Protein AF-A0A183FAA5-F1 (afdb_monomer_lite)

Structure (mmCIF, N/CA/C/O backbone):
data_AF-A0A183FAA5-F1
#
_entry.id   AF-A0A183FAA5-F1
#
loop_
_atom_site.group_PDB
_atom_site.id
_atom_site.type_symbol
_atom_site.label_atom_id
_atom_site.label_alt_id
_atom_site.label_comp_id
_atom_site.label_asym_id
_atom_site.label_entity_id
_atom_site.label_seq_id
_atom_site.pdbx_PDB_ins_code
_atom_site.Cartn_x
_atom_site.Cartn_y
_atom_site.Cartn_z
_atom_site.occupancy
_atom_site.B_iso_or_equiv
_atom_site.auth_seq_id
_atom_site.auth_comp_id
_atom_site.auth_asym_id
_atom_site.auth_atom_id
_atom_site.pdbx_PDB_model_num
ATOM 1 N N . MET A 1 1 ? 48.377 -3.073 37.270 1.00 37.06 1 MET A N 1
ATOM 2 C CA . MET A 1 1 ? 48.166 -3.251 35.818 1.00 37.06 1 MET A CA 1
ATOM 3 C C . MET A 1 1 ? 47.035 -4.246 35.649 1.00 37.06 1 MET A C 1
ATOM 5 O O . MET A 1 1 ? 47.238 -5.420 35.909 1.00 37.06 1 MET A O 1
ATOM 9 N N . SER A 1 2 ? 45.835 -3.751 35.351 1.00 30.97 2 SER A N 1
ATOM 10 C CA . SER A 1 2 ? 44.646 -4.563 35.088 1.00 30.97 2 SER A CA 1
ATOM 11 C C . SER A 1 2 ? 44.179 -4.197 33.687 1.00 30.97 2 SER A C 1
ATOM 13 O O . SER A 1 2 ? 43.814 -3.051 33.435 1.00 30.97 2 SER A O 1
ATOM 15 N N . SER A 1 3 ? 44.322 -5.135 32.761 1.00 40.19 3 SER A N 1
ATOM 16 C CA . SER A 1 3 ? 43.838 -5.037 31.390 1.00 40.19 3 SER A CA 1
ATOM 17 C C . SER A 1 3 ? 42.321 -5.222 31.392 1.00 40.19 3 SER A C 1
ATOM 19 O O . SER A 1 3 ? 41.838 -6.339 31.576 1.00 40.19 3 SER A O 1
ATOM 21 N N . GLN A 1 4 ? 41.568 -4.140 31.202 1.00 38.81 4 GLN A N 1
ATOM 22 C CA . GLN A 1 4 ? 40.146 -4.230 30.870 1.00 38.81 4 GLN A CA 1
ATOM 23 C C . GLN A 1 4 ? 40.000 -4.574 29.377 1.00 38.81 4 GLN A C 1
ATOM 25 O O . GLN A 1 4 ? 40.682 -3.956 28.556 1.00 38.81 4 GLN A O 1
ATOM 30 N N . PRO A 1 5 ? 39.139 -5.533 28.996 1.00 36.44 5 PRO A N 1
ATOM 31 C CA . PRO A 1 5 ? 38.818 -5.766 27.599 1.00 36.44 5 PRO A CA 1
ATOM 32 C C . PRO A 1 5 ? 37.857 -4.682 27.094 1.00 36.44 5 PRO A C 1
ATOM 34 O O . PRO A 1 5 ? 36.862 -4.351 27.738 1.00 36.44 5 PRO A O 1
ATOM 37 N N . LEU A 1 6 ? 38.169 -4.140 25.918 1.00 38.19 6 LEU A N 1
ATOM 38 C CA . LEU A 1 6 ? 37.296 -3.281 25.125 1.00 38.19 6 LEU A CA 1
ATOM 39 C C . LEU A 1 6 ? 36.131 -4.120 24.580 1.00 38.19 6 LEU A C 1
ATOM 41 O O . LEU A 1 6 ? 36.219 -4.674 23.486 1.00 38.19 6 LEU A O 1
ATOM 45 N N . THR A 1 7 ? 35.033 -4.226 25.322 1.00 36.41 7 THR A N 1
ATOM 46 C CA . THR A 1 7 ? 33.751 -4.642 24.738 1.00 36.41 7 THR A CA 1
ATOM 47 C C . THR A 1 7 ? 33.083 -3.433 24.106 1.00 36.41 7 THR A C 1
ATOM 49 O O . THR A 1 7 ? 32.419 -2.640 24.770 1.00 36.41 7 THR A O 1
ATOM 52 N N . ALA A 1 8 ? 33.294 -3.310 22.799 1.00 36.97 8 ALA A N 1
ATOM 53 C CA . ALA A 1 8 ? 32.407 -2.603 21.898 1.00 36.97 8 ALA A CA 1
ATOM 54 C C . ALA A 1 8 ? 30.999 -3.202 22.006 1.00 36.97 8 ALA A C 1
ATOM 56 O O . ALA A 1 8 ? 30.847 -4.402 21.807 1.00 36.97 8 ALA A O 1
ATOM 57 N N . TYR A 1 9 ? 29.983 -2.381 22.266 1.00 33.88 9 TYR A N 1
ATOM 58 C CA . TYR A 1 9 ? 28.631 -2.669 21.801 1.00 33.88 9 TYR A CA 1
ATOM 59 C C . TYR A 1 9 ? 28.034 -1.405 21.200 1.00 33.88 9 TYR A C 1
ATOM 61 O O . TYR A 1 9 ? 28.091 -0.315 21.764 1.00 33.88 9 TYR A O 1
ATOM 69 N N . MET A 1 10 ? 27.595 -1.607 19.966 1.00 33.53 10 MET A N 1
ATOM 70 C CA . MET A 1 10 ? 27.225 -0.641 18.953 1.00 33.53 10 MET A CA 1
ATOM 71 C C . MET A 1 10 ? 26.109 0.297 19.406 1.00 33.53 10 MET A C 1
ATOM 73 O O . MET A 1 10 ? 25.164 -0.113 20.076 1.00 33.53 10 MET A O 1
ATOM 77 N N . ASN A 1 11 ? 26.205 1.546 18.950 1.00 34.62 11 ASN A N 1
ATOM 78 C CA . ASN A 1 11 ? 25.095 2.485 18.932 1.00 34.62 11 ASN A CA 1
ATOM 79 C C . ASN A 1 11 ? 23.890 1.829 18.250 1.00 34.62 11 ASN A C 1
ATOM 81 O O . ASN A 1 11 ? 23.910 1.575 17.047 1.00 34.62 11 ASN A O 1
ATOM 85 N N . SER A 1 12 ? 22.860 1.570 19.049 1.00 37.84 12 SER A N 1
ATOM 86 C CA . SER A 1 12 ? 21.508 1.259 18.612 1.00 37.84 12 SER A CA 1
ATOM 87 C C . SER A 1 12 ? 21.035 2.359 17.662 1.00 37.84 12 SER A C 1
ATOM 89 O O . SER A 1 12 ? 20.670 3.451 18.101 1.00 37.84 12 SER A O 1
ATOM 91 N N . LEU A 1 13 ? 21.063 2.076 16.361 1.00 38.53 13 LEU A N 1
ATOM 92 C CA . LEU A 1 13 ? 20.269 2.786 15.368 1.00 38.53 13 LEU A CA 1
ATOM 93 C C . LEU A 1 13 ? 18.805 2.560 15.757 1.00 38.53 13 LEU A C 1
ATOM 95 O O . LEU A 1 13 ? 18.253 1.485 15.545 1.00 38.53 13 LEU A O 1
ATOM 99 N N . TYR A 1 14 ? 18.219 3.541 16.440 1.00 42.81 14 TYR A N 1
ATOM 100 C CA . TYR A 1 14 ? 16.792 3.583 16.730 1.00 42.81 14 TYR A CA 1
ATOM 101 C C . TYR A 1 14 ? 16.045 3.616 15.394 1.00 42.81 14 TYR A C 1
ATOM 103 O O . TYR A 1 14 ? 15.939 4.667 14.764 1.00 42.81 14 TYR A O 1
ATOM 111 N N . LEU A 1 15 ? 15.529 2.466 14.966 1.00 48.06 15 LEU A N 1
ATOM 112 C CA . LEU A 1 15 ? 14.388 2.445 14.062 1.00 48.06 15 LEU A CA 1
ATOM 113 C C . LEU A 1 15 ? 13.250 3.179 14.778 1.00 48.06 15 LEU A C 1
ATOM 115 O O . LEU A 1 15 ? 13.000 2.872 15.951 1.00 48.06 15 LEU A O 1
ATOM 119 N N . PRO A 1 16 ? 12.575 4.160 14.150 1.00 52.84 16 PRO A N 1
ATOM 120 C CA . PRO A 1 16 ? 11.327 4.642 14.717 1.00 52.84 16 PRO A CA 1
ATOM 121 C C . PRO A 1 16 ? 10.424 3.416 14.915 1.00 52.84 16 PRO A C 1
ATOM 123 O O . PRO A 1 16 ? 10.372 2.569 14.018 1.00 52.84 16 PRO A O 1
ATOM 126 N N . PRO A 1 17 ? 9.776 3.261 16.083 1.00 54.97 17 PRO A N 1
ATOM 127 C CA . PRO A 1 17 ? 8.908 2.117 16.300 1.00 54.97 17 PRO A CA 1
ATOM 128 C C . PRO A 1 17 ? 7.878 2.087 15.174 1.00 54.97 17 PRO A C 1
ATOM 130 O O . PRO A 1 17 ? 7.320 3.133 14.818 1.00 54.97 17 PRO A O 1
ATOM 133 N N . LEU A 1 18 ? 7.667 0.898 14.601 1.00 60.69 18 LEU A N 1
ATOM 134 C CA . LEU A 1 18 ? 6.540 0.655 13.709 1.00 60.69 18 LEU A CA 1
ATOM 135 C C . LEU A 1 18 ? 5.307 1.283 14.355 1.00 60.69 18 LEU A C 1
ATOM 137 O O . LEU A 1 18 ? 5.086 1.125 15.558 1.00 60.69 18 LEU A O 1
ATOM 141 N N . ARG A 1 19 ? 4.569 2.083 13.581 1.00 69.56 19 ARG A N 1
ATOM 142 C CA . ARG A 1 19 ? 3.403 2.791 14.106 1.00 69.56 19 ARG A CA 1
ATOM 143 C C . ARG A 1 19 ? 2.478 1.787 14.793 1.00 69.56 19 ARG A C 1
ATOM 145 O O . ARG A 1 19 ? 2.157 0.754 14.215 1.00 69.56 19 ARG A O 1
ATOM 152 N N . GLU A 1 20 ? 2.055 2.114 16.011 1.00 84.88 20 GLU A N 1
ATOM 153 C CA . GLU A 1 20 ? 1.097 1.314 16.777 1.00 84.88 20 GLU A CA 1
ATOM 154 C C . GLU A 1 20 ? -0.152 1.029 15.932 1.00 84.88 20 GLU A C 1
ATOM 156 O O . GLU A 1 20 ? -0.653 1.930 15.249 1.00 84.88 20 GLU A O 1
ATOM 161 N N . ALA A 1 21 ? -0.690 -0.191 16.013 1.00 88.31 21 ALA A N 1
ATOM 162 C CA . ALA A 1 21 ? -1.862 -0.615 15.237 1.00 88.31 21 ALA A CA 1
ATOM 163 C C . ALA A 1 21 ? -3.053 0.352 15.404 1.00 88.31 21 ALA A C 1
ATOM 165 O O . ALA A 1 21 ? -3.706 0.744 14.440 1.00 88.31 21 ALA A O 1
ATOM 166 N N . SER A 1 22 ? -3.241 0.865 16.623 1.00 90.25 22 SER A N 1
ATOM 167 C CA . SER A 1 22 ? -4.279 1.848 16.966 1.00 90.25 22 SER A CA 1
ATOM 168 C C . SER A 1 22 ? -4.180 3.202 16.243 1.00 90.25 22 SER A C 1
ATOM 170 O O . SER A 1 22 ? -5.123 3.990 16.305 1.00 90.25 22 SER A O 1
ATOM 172 N N . SER A 1 23 ? -3.065 3.498 15.570 1.00 90.69 23 SER A N 1
ATOM 173 C CA . SER A 1 23 ? -2.861 4.760 14.846 1.00 90.69 23 SER A CA 1
ATOM 174 C C . SER A 1 23 ? -3.416 4.764 13.417 1.00 90.69 23 SER A C 1
ATOM 176 O O . SER A 1 23 ? -3.395 5.809 12.762 1.00 90.69 23 SER A O 1
ATOM 178 N N . PHE A 1 24 ? -3.908 3.623 12.931 1.00 91.25 24 PHE A N 1
ATOM 179 C CA . PHE A 1 24 ? -4.423 3.469 11.576 1.00 91.25 24 PHE A CA 1
ATOM 180 C C . PHE A 1 24 ? -5.957 3.454 11.541 1.00 91.25 24 PHE A C 1
ATOM 182 O O . PHE A 1 24 ? -6.615 2.788 12.338 1.00 91.25 24 PHE A O 1
ATOM 189 N N . GLU A 1 25 ? -6.521 4.156 10.557 1.00 90.31 25 GLU A N 1
ATOM 190 C CA . GLU A 1 25 ? -7.904 3.992 10.101 1.00 90.31 25 GLU A CA 1
ATOM 191 C C . GLU A 1 25 ? -7.844 3.556 8.629 1.00 90.31 25 GLU A C 1
ATOM 193 O O . GLU A 1 25 ? -7.379 4.325 7.781 1.00 90.31 25 GLU A O 1
ATOM 198 N N . VAL A 1 26 ? -8.275 2.330 8.316 1.00 94.44 26 VAL A N 1
ATOM 199 C CA . VAL A 1 26 ? -8.211 1.775 6.953 1.00 94.44 26 VAL A CA 1
ATOM 200 C C . VAL A 1 26 ? -9.578 1.870 6.283 1.00 94.44 26 VAL A C 1
ATOM 202 O O . VAL A 1 26 ? -10.606 1.558 6.876 1.00 94.44 26 VAL A O 1
ATOM 205 N N . TYR A 1 27 ? -9.591 2.306 5.026 1.00 94.06 27 TYR A N 1
ATOM 206 C CA . TYR A 1 27 ? -10.802 2.535 4.245 1.00 94.06 27 TYR A CA 1
ATOM 207 C C . TYR A 1 27 ? -10.674 1.799 2.904 1.00 94.06 27 TYR A C 1
ATOM 209 O O . TYR A 1 27 ? -9.784 2.115 2.118 1.00 94.06 27 TYR A O 1
ATOM 217 N N . LEU A 1 28 ? -11.569 0.849 2.624 1.00 93.81 28 LEU A N 1
ATOM 218 C CA . LEU A 1 28 ? -11.527 -0.014 1.434 1.00 93.81 28 LEU A CA 1
ATOM 219 C C . LEU A 1 28 ? -12.731 0.239 0.519 1.00 93.81 28 LEU A C 1
ATOM 221 O O . LEU A 1 28 ? -13.791 0.586 1.011 1.00 93.81 28 LEU A O 1
ATOM 225 N N . GLY A 1 29 ? -12.575 0.131 -0.802 1.00 89.12 29 GLY A N 1
ATOM 226 C CA . GLY A 1 29 ? -13.713 0.221 -1.733 1.00 89.12 29 GLY A CA 1
ATOM 227 C C . GLY A 1 29 ? -14.323 1.616 -1.979 1.00 89.12 29 GLY A C 1
ATOM 228 O O . GLY A 1 29 ? -15.353 1.702 -2.644 1.00 89.12 29 GLY A O 1
ATOM 229 N N . ASN A 1 30 ? -13.713 2.723 -1.519 1.00 85.06 30 ASN A N 1
ATOM 230 C CA . ASN A 1 30 ? -14.238 4.073 -1.801 1.00 85.06 30 ASN A CA 1
ATOM 231 C C . ASN A 1 30 ? -13.690 4.691 -3.092 1.00 85.06 30 ASN A C 1
ATOM 233 O O . ASN A 1 30 ? -12.542 4.491 -3.477 1.00 85.06 30 ASN A O 1
ATOM 237 N N . SER A 1 31 ? -14.500 5.575 -3.677 1.00 82.75 31 SER A N 1
ATOM 238 C CA . SER A 1 31 ? -14.109 6.521 -4.730 1.0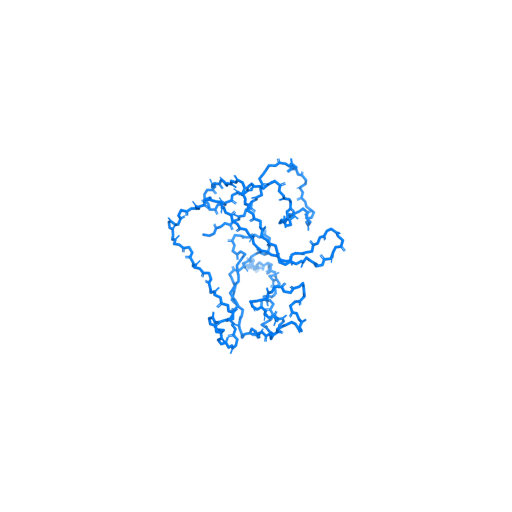0 82.75 31 SER A CA 1
ATOM 239 C C . SER A 1 31 ? -14.188 7.986 -4.269 1.00 82.75 31 SER A C 1
ATOM 241 O O . SER A 1 31 ? -14.234 8.906 -5.089 1.00 82.75 31 SER A O 1
ATOM 243 N N . CYS A 1 32 ? -14.291 8.213 -2.959 1.00 86.62 32 CYS A N 1
ATOM 244 C CA . CYS A 1 32 ? -14.465 9.535 -2.370 1.00 86.62 32 CYS A CA 1
ATOM 245 C C . CYS A 1 32 ? -13.135 10.302 -2.323 1.00 86.62 32 CYS A C 1
ATOM 247 O O . CYS A 1 32 ? -12.085 9.715 -2.090 1.00 86.62 32 CYS A O 1
ATOM 249 N N . LYS A 1 33 ? -13.182 11.635 -2.484 1.00 87.31 33 LYS A N 1
ATOM 250 C CA . LYS A 1 33 ? -12.009 12.521 -2.301 1.00 87.31 33 LYS A CA 1
ATOM 251 C C . LYS A 1 33 ? -11.422 12.389 -0.888 1.00 87.31 33 LYS A C 1
ATOM 253 O O . LYS A 1 33 ? -10.216 12.423 -0.696 1.00 87.31 33 LYS A O 1
ATOM 258 N N . ILE A 1 34 ? -12.303 12.246 0.102 1.00 87.94 34 ILE A N 1
ATOM 259 C CA . ILE A 1 34 ? -11.968 12.014 1.506 1.00 87.94 34 ILE A CA 1
ATOM 260 C C . ILE A 1 34 ? -12.766 10.790 1.951 1.00 87.94 34 ILE A C 1
ATOM 262 O O . ILE A 1 34 ? -13.996 10.816 1.936 1.00 87.94 34 ILE A O 1
ATOM 266 N N . ALA A 1 35 ? -12.078 9.712 2.328 1.00 89.38 35 ALA A N 1
ATOM 267 C CA . ALA A 1 35 ? -12.732 8.458 2.703 1.00 89.38 35 ALA A CA 1
ATOM 268 C C . ALA A 1 35 ? -13.499 8.557 4.035 1.00 89.38 35 ALA A C 1
ATOM 270 O O . ALA A 1 35 ? -14.552 7.937 4.211 1.00 89.38 35 ALA A O 1
ATOM 271 N N . LYS A 1 36 ? -13.001 9.381 4.966 1.00 89.19 36 LYS A N 1
ATOM 272 C CA . LYS A 1 36 ? -13.617 9.592 6.278 1.00 89.19 36 LYS A CA 1
ATOM 273 C C . LYS A 1 36 ? -15.028 10.164 6.133 1.00 89.19 36 LYS A C 1
ATOM 275 O O . LYS A 1 36 ? -15.219 11.223 5.544 1.00 89.19 36 LYS A O 1
ATOM 280 N N . GLY A 1 37 ? -16.013 9.457 6.688 1.00 87.00 37 GLY A N 1
ATOM 281 C CA . GLY A 1 37 ? -17.432 9.823 6.611 1.00 87.00 37 GLY A CA 1
ATOM 282 C C . GLY A 1 37 ? -18.135 9.411 5.312 1.00 87.00 37 GLY A C 1
ATOM 283 O O . GLY A 1 37 ? -19.359 9.471 5.259 1.00 87.00 37 GLY A O 1
ATOM 284 N N . CYS A 1 38 ? -17.396 8.956 4.296 1.00 89.19 38 CYS A N 1
ATOM 285 C CA . CYS A 1 38 ? -17.964 8.349 3.089 1.00 89.19 38 CYS A CA 1
ATOM 286 C C . CYS A 1 38 ? -18.270 6.859 3.304 1.00 89.19 38 CYS A C 1
ATOM 288 O O . CYS A 1 38 ? -19.264 6.349 2.795 1.00 89.19 38 CYS A O 1
ATOM 290 N N . GLN A 1 39 ? -17.449 6.179 4.106 1.00 88.25 39 GLN A N 1
ATOM 291 C CA . GLN A 1 39 ? -17.624 4.768 4.432 1.00 88.25 39 GLN A CA 1
ATOM 292 C C . GLN A 1 39 ? -17.088 4.427 5.825 1.00 88.25 39 GLN A C 1
ATOM 294 O O . GLN A 1 39 ? -16.465 5.259 6.493 1.00 88.25 39 GLN A O 1
ATOM 299 N N . LYS A 1 40 ? -17.347 3.190 6.257 1.00 92.75 40 LYS A N 1
ATOM 300 C CA . LYS A 1 40 ? -16.838 2.638 7.514 1.00 92.75 40 LYS A CA 1
ATOM 301 C C . LYS A 1 40 ? -15.302 2.580 7.494 1.00 92.75 40 LYS A C 1
ATOM 3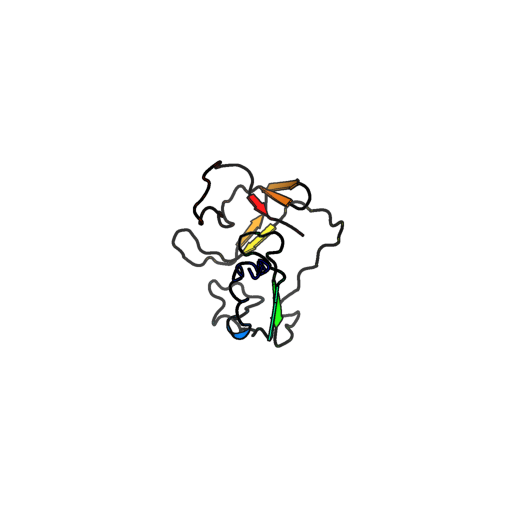03 O O . LYS A 1 40 ? -14.695 2.338 6.455 1.00 92.75 40 LYS A O 1
ATOM 308 N N . ALA A 1 41 ? -14.698 2.806 8.659 1.00 94.31 41 ALA A N 1
ATOM 309 C CA . ALA A 1 41 ? -13.279 2.571 8.893 1.00 94.31 41 ALA A CA 1
ATOM 310 C C . ALA A 1 41 ? -13.069 1.179 9.504 1.00 94.31 41 ALA A C 1
ATOM 312 O O . ALA A 1 41 ? -13.795 0.804 10.429 1.00 94.31 41 ALA A O 1
ATOM 313 N N . TYR A 1 42 ? -12.054 0.469 9.024 1.00 95.56 42 TYR A N 1
ATOM 314 C CA . TYR A 1 42 ? -11.530 -0.761 9.610 1.00 95.56 42 TYR A CA 1
ATOM 315 C C . TYR A 1 42 ? -10.393 -0.422 10.560 1.00 95.56 42 TYR A C 1
ATOM 317 O O . TYR A 1 42 ? -9.569 0.457 10.265 1.00 95.56 42 TYR A O 1
ATOM 325 N N . ARG A 1 43 ? -10.351 -1.104 11.705 1.00 96.38 43 ARG A N 1
ATOM 326 C CA . ARG A 1 43 ? -9.231 -0.977 12.634 1.00 96.38 43 ARG A CA 1
ATOM 327 C C . ARG A 1 43 ? -8.169 -2.001 12.276 1.00 96.38 43 ARG A C 1
ATOM 329 O O . ARG A 1 43 ? -8.434 -3.016 11.639 1.00 96.38 43 ARG A O 1
ATOM 336 N N . VAL A 1 44 ? -6.952 -1.693 12.692 1.00 95.88 44 VAL A N 1
ATOM 337 C CA . VAL A 1 44 ? -5.815 -2.591 12.551 1.00 95.88 44 VAL A CA 1
ATOM 338 C C . VAL A 1 44 ? -5.617 -3.298 13.886 1.00 95.88 44 VAL A C 1
ATOM 340 O O . VAL A 1 44 ? -5.508 -2.643 14.925 1.00 95.88 44 VAL A O 1
ATOM 343 N N . GLU A 1 45 ? -5.604 -4.626 13.854 1.00 95.69 45 GLU A N 1
ATOM 344 C CA . GLU A 1 45 ? -5.294 -5.485 14.996 1.00 95.69 45 GLU A CA 1
ATOM 345 C C . GLU A 1 45 ? -3.781 -5.558 15.212 1.00 95.69 45 GLU A C 1
ATOM 347 O O . GLU A 1 45 ? -3.302 -5.381 16.334 1.00 95.69 45 GLU A O 1
ATOM 352 N N . SER A 1 46 ? -3.017 -5.753 14.133 1.00 93.50 46 SER A N 1
ATOM 353 C CA . SER A 1 46 ? -1.565 -5.897 14.195 1.00 93.50 46 SER A CA 1
ATOM 354 C C . SER A 1 46 ? -0.854 -5.292 12.977 1.00 93.50 46 SER A C 1
ATOM 356 O O . SER A 1 46 ? -1.421 -5.155 11.890 1.00 93.50 46 SER A O 1
ATOM 358 N N . VAL A 1 47 ? 0.405 -4.888 13.177 1.00 90.88 47 VAL A N 1
ATOM 359 C CA . VAL A 1 47 ? 1.289 -4.339 12.138 1.00 90.88 47 VAL A CA 1
ATOM 360 C C . VAL A 1 47 ? 2.539 -5.206 12.077 1.00 90.88 47 VAL A C 1
ATOM 362 O O . VAL A 1 47 ? 3.266 -5.317 13.064 1.00 90.88 47 VAL A O 1
ATOM 365 N N . MET A 1 48 ? 2.804 -5.797 10.917 1.00 88.69 48 MET A N 1
ATOM 366 C CA . MET A 1 48 ? 4.009 -6.580 10.641 1.00 88.69 48 MET A CA 1
ATOM 367 C C . MET A 1 48 ? 4.859 -5.840 9.611 1.00 88.69 48 MET A C 1
ATOM 369 O O . MET A 1 48 ? 4.340 -5.399 8.589 1.00 88.69 48 MET A O 1
ATOM 373 N N . SER A 1 49 ? 6.158 -5.693 9.851 1.00 85.06 49 SER A N 1
ATOM 374 C CA . SER A 1 49 ? 7.086 -5.106 8.881 1.00 85.06 49 SER A CA 1
ATOM 375 C C . SER A 1 49 ? 8.493 -5.634 9.112 1.00 85.06 49 SER A C 1
ATOM 377 O O . SER A 1 49 ? 8.912 -5.810 10.257 1.00 85.06 49 SER A O 1
ATOM 379 N N . ASP A 1 50 ? 9.211 -5.835 8.011 1.00 80.56 50 ASP A N 1
ATOM 380 C CA . ASP A 1 50 ? 10.612 -6.248 8.000 1.00 80.56 50 ASP A CA 1
ATOM 381 C C . ASP A 1 50 ? 11.570 -5.067 7.769 1.00 80.56 50 ASP A C 1
ATOM 383 O O . ASP A 1 50 ? 12.764 -5.278 7.549 1.00 80.56 50 ASP A O 1
ATOM 387 N N . LEU A 1 51 ? 11.083 -3.821 7.849 1.00 77.38 51 LEU A N 1
ATOM 388 C CA . LEU A 1 51 ? 11.899 -2.626 7.645 1.00 77.38 51 LEU A CA 1
ATOM 389 C C . LEU A 1 51 ? 12.972 -2.503 8.743 1.00 77.38 51 LEU A C 1
ATOM 391 O O . LEU A 1 51 ? 12.698 -2.113 9.879 1.00 77.38 51 LEU A O 1
ATOM 395 N N . LYS A 1 52 ? 14.220 -2.828 8.388 1.00 72.56 52 LYS A N 1
ATOM 396 C CA . LYS A 1 52 ? 15.384 -2.810 9.299 1.00 72.56 52 LYS A CA 1
ATOM 397 C C . LYS A 1 52 ? 16.125 -1.479 9.342 1.00 72.56 52 LYS A C 1
ATOM 399 O O . LYS A 1 52 ? 16.861 -1.227 10.292 1.00 72.56 52 LYS A O 1
ATOM 404 N N . ASP A 1 53 ? 16.008 -0.668 8.300 1.00 72.94 53 ASP A N 1
ATOM 405 C CA . ASP A 1 53 ? 16.673 0.628 8.188 1.00 72.94 53 ASP A CA 1
ATOM 406 C C . ASP A 1 53 ? 15.787 1.554 7.356 1.00 72.94 53 ASP A C 1
ATOM 408 O O . ASP A 1 53 ? 15.575 1.312 6.175 1.00 72.94 53 ASP A O 1
ATOM 412 N N . ILE A 1 54 ? 15.287 2.635 7.957 1.00 72.31 54 ILE A N 1
ATOM 413 C CA . ILE A 1 54 ? 14.456 3.623 7.252 1.00 72.31 54 ILE A CA 1
ATOM 414 C C . ILE A 1 54 ? 15.196 4.292 6.083 1.00 72.31 54 ILE A C 1
ATOM 416 O O . ILE A 1 54 ? 14.576 4.860 5.190 1.00 72.31 54 ILE A O 1
ATOM 420 N N . CYS A 1 55 ? 16.528 4.244 6.086 1.00 75.88 55 CYS A N 1
ATOM 421 C CA . CYS A 1 55 ? 17.352 4.803 5.023 1.00 75.88 55 CYS A CA 1
ATOM 422 C C . CYS A 1 55 ? 17.586 3.813 3.876 1.00 75.88 55 CYS A C 1
ATOM 424 O O . CYS A 1 55 ? 18.187 4.199 2.872 1.00 75.88 55 CYS A O 1
ATOM 426 N N . ARG A 1 56 ? 17.163 2.550 4.022 1.00 73.12 56 ARG A N 1
ATOM 427 C CA . ARG A 1 56 ? 17.366 1.499 3.028 1.00 73.12 56 ARG A CA 1
ATOM 428 C C . ARG A 1 56 ? 16.025 0.858 2.647 1.00 73.12 56 ARG A C 1
ATOM 430 O O . ARG A 1 56 ? 15.477 0.070 3.416 1.00 73.12 56 ARG A O 1
ATOM 437 N N . PRO A 1 57 ? 15.461 1.219 1.484 1.00 71.12 57 PRO A N 1
ATOM 438 C CA . PRO A 1 57 ? 14.085 0.877 1.141 1.00 71.12 57 PRO A CA 1
ATOM 439 C C . PRO A 1 57 ? 13.924 -0.550 0.595 1.00 71.12 57 PRO A C 1
ATOM 441 O O . PRO A 1 57 ? 12.877 -0.857 0.034 1.00 71.12 57 PRO A O 1
ATOM 444 N N . GLU A 1 58 ? 14.932 -1.429 0.687 1.00 73.69 58 GLU A N 1
ATOM 445 C CA . GLU A 1 58 ? 14.841 -2.762 0.066 1.00 73.69 58 GLU A CA 1
ATOM 446 C C . GLU A 1 58 ? 13.777 -3.649 0.728 1.00 73.69 58 GLU A C 1
ATOM 448 O O . GLU A 1 58 ? 13.206 -4.503 0.057 1.00 73.69 58 GLU A O 1
ATOM 453 N N . ASP A 1 59 ? 13.487 -3.399 2.010 1.00 75.88 59 ASP A N 1
ATOM 454 C CA . ASP A 1 59 ? 12.461 -4.085 2.803 1.00 75.88 59 ASP A CA 1
ATOM 455 C C . ASP A 1 59 ? 11.306 -3.118 3.184 1.00 75.88 59 ASP A C 1
ATOM 457 O O . ASP A 1 59 ? 10.671 -3.297 4.226 1.00 75.88 59 ASP A O 1
ATOM 461 N N . ASP A 1 60 ? 11.039 -2.062 2.394 1.00 81.94 60 ASP A N 1
ATOM 462 C CA . ASP A 1 60 ? 9.964 -1.080 2.665 1.00 81.94 60 ASP A CA 1
ATOM 463 C C . ASP A 1 60 ? 8.572 -1.649 2.344 1.00 81.94 60 ASP A C 1
ATOM 465 O O . ASP A 1 60 ? 7.884 -1.266 1.396 1.00 81.94 60 ASP A O 1
ATOM 469 N N . VAL A 1 61 ? 8.179 -2.640 3.140 1.00 85.69 61 VAL A N 1
ATOM 470 C CA . VAL A 1 61 ? 6.889 -3.314 3.084 1.00 85.69 61 VAL A CA 1
ATOM 471 C C . VAL A 1 61 ? 6.352 -3.527 4.498 1.00 85.69 61 VAL A C 1
ATOM 473 O O . VAL A 1 61 ? 7.083 -3.804 5.457 1.00 85.69 61 VAL A O 1
ATOM 476 N N . ALA A 1 62 ? 5.036 -3.392 4.630 1.00 89.19 62 ALA A N 1
ATOM 477 C CA . ALA A 1 62 ? 4.313 -3.696 5.851 1.00 89.19 62 ALA A CA 1
ATOM 478 C C . ALA A 1 62 ? 2.994 -4.403 5.528 1.00 89.19 62 ALA A C 1
ATOM 480 O O . ALA A 1 62 ? 2.354 -4.129 4.511 1.00 89.19 62 ALA A O 1
ATOM 481 N N . ILE A 1 63 ? 2.583 -5.297 6.421 1.00 91.88 63 ILE A N 1
ATOM 482 C CA . ILE A 1 63 ? 1.303 -5.996 6.388 1.00 91.88 63 ILE A CA 1
ATOM 483 C C . ILE A 1 63 ? 0.480 -5.493 7.572 1.00 91.88 63 ILE A C 1
ATOM 485 O O . ILE A 1 63 ? 0.937 -5.519 8.716 1.00 91.88 63 ILE A O 1
ATOM 489 N N . LEU A 1 64 ? -0.734 -5.027 7.281 1.00 94.69 64 LEU A N 1
ATOM 490 C CA . LEU A 1 64 ? -1.718 -4.632 8.282 1.00 94.69 64 LEU A CA 1
ATOM 491 C C . LEU A 1 64 ? -2.763 -5.738 8.392 1.00 94.69 64 LEU A C 1
ATOM 493 O O . LEU A 1 64 ? -3.430 -6.060 7.407 1.00 94.69 64 LEU A O 1
ATOM 497 N N . GLU A 1 65 ? -2.910 -6.304 9.581 1.00 95.50 65 GLU A N 1
ATOM 498 C CA . GLU A 1 65 ? -3.997 -7.227 9.889 1.00 95.50 65 GLU A CA 1
ATOM 499 C C . GLU A 1 65 ?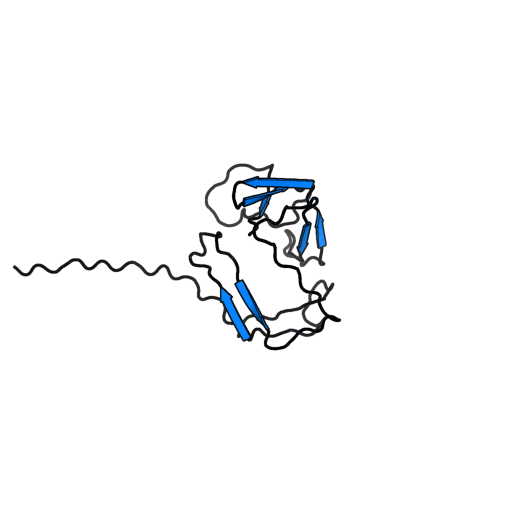 -5.204 -6.423 10.370 1.00 95.50 65 GLU A C 1
ATOM 501 O O . GLU A 1 65 ? -5.091 -5.621 11.299 1.00 95.50 65 GLU A O 1
ATOM 506 N N . LEU A 1 66 ? -6.349 -6.598 9.714 1.00 96.81 66 LEU A N 1
ATOM 507 C CA . LEU A 1 66 ? -7.596 -5.952 10.119 1.00 96.81 66 LEU A CA 1
ATOM 508 C C . LEU A 1 66 ? -8.262 -6.762 11.231 1.00 96.81 66 LEU A C 1
ATOM 510 O O . LEU A 1 66 ? -8.223 -7.988 11.199 1.00 96.81 66 LEU A O 1
ATOM 514 N N . ASP A 1 67 ? -8.927 -6.080 12.163 1.00 96.50 67 ASP A N 1
ATOM 515 C CA . ASP A 1 67 ? -9.630 -6.720 13.288 1.00 96.50 67 ASP A CA 1
ATOM 516 C C . ASP A 1 67 ? -10.921 -7.454 12.881 1.00 96.50 67 ASP A C 1
ATOM 518 O O . ASP A 1 67 ? -11.552 -8.144 13.686 1.00 96.50 67 ASP A O 1
ATOM 522 N N . GLU A 1 68 ? -11.335 -7.310 11.623 1.00 96.38 68 GLU A N 1
ATOM 523 C CA . GLU A 1 68 ? -12.502 -7.971 11.062 1.00 96.38 68 GLU A CA 1
ATOM 524 C C . GLU A 1 68 ? -12.344 -8.252 9.559 1.00 96.38 68 GLU A C 1
ATOM 526 O O . GLU A 1 68 ? -11.577 -7.610 8.838 1.00 96.38 68 GLU A O 1
ATOM 531 N N . TYR A 1 69 ? -13.115 -9.226 9.073 1.00 95.62 69 TYR A N 1
ATOM 532 C CA . TYR A 1 69 ? -13.125 -9.620 7.667 1.00 95.62 69 TYR A CA 1
ATOM 533 C C . TYR A 1 69 ? -13.847 -8.593 6.779 1.00 95.62 69 TYR A C 1
ATOM 535 O O . TYR A 1 69 ? -14.873 -8.027 7.161 1.00 95.62 69 TYR A O 1
ATOM 543 N N . VAL A 1 70 ? -13.352 -8.418 5.552 1.00 95.69 70 VAL A N 1
ATOM 544 C CA . VAL A 1 70 ? -13.930 -7.524 4.537 1.00 95.69 70 VAL A CA 1
ATOM 545 C C . VAL A 1 70 ? -14.686 -8.353 3.502 1.00 95.69 70 VAL A C 1
ATOM 547 O O . VAL A 1 70 ? -14.127 -9.283 2.923 1.00 95.69 70 VAL A O 1
ATOM 550 N N . SER A 1 71 ? -15.954 -8.015 3.254 1.00 94.62 71 SER A N 1
ATOM 551 C CA . SER A 1 71 ? -16.777 -8.715 2.260 1.00 94.62 71 SER A CA 1
ATOM 552 C C . SER A 1 71 ? -16.261 -8.496 0.834 1.00 94.62 71 SER A C 1
ATOM 554 O O . SER A 1 71 ? -15.833 -7.397 0.481 1.00 94.62 71 SER A O 1
ATOM 556 N N . SER A 1 72 ? -16.408 -9.508 -0.026 1.00 94.25 72 SER A N 1
ATOM 557 C CA . SER A 1 72 ? -16.114 -9.395 -1.461 1.00 94.25 72 SER A CA 1
ATOM 558 C C . SER A 1 72 ? -17.007 -8.394 -2.198 1.00 94.25 72 SER A C 1
ATOM 560 O O . SER A 1 72 ? -16.647 -7.942 -3.282 1.00 94.25 72 SER A O 1
ATOM 562 N N . ASP A 1 73 ? -18.166 -8.053 -1.627 1.00 93.56 73 ASP A N 1
ATOM 563 C CA . ASP A 1 73 ? -19.056 -7.019 -2.171 1.00 93.56 73 ASP A CA 1
ATOM 564 C C . ASP A 1 73 ? -18.514 -5.598 -1.940 1.00 93.56 73 ASP A C 1
ATOM 566 O O . ASP A 1 73 ? -18.932 -4.657 -2.612 1.00 93.56 73 ASP A O 1
ATOM 570 N N . GLU A 1 74 ? -17.594 -5.435 -0.986 1.00 93.62 74 GLU A N 1
ATOM 571 C CA . GLU A 1 74 ? -16.992 -4.151 -0.622 1.00 93.62 74 GLU A CA 1
ATOM 572 C C . GLU A 1 74 ? -15.628 -3.946 -1.281 1.00 93.62 74 GLU A C 1
ATOM 574 O O . GLU A 1 74 ? -15.348 -2.876 -1.825 1.00 93.62 74 GLU A O 1
ATOM 579 N N . ALA A 1 75 ? -14.771 -4.967 -1.250 1.00 93.25 75 ALA A N 1
ATOM 580 C CA . ALA A 1 75 ? -13.439 -4.897 -1.827 1.00 93.25 75 ALA A CA 1
ATOM 581 C C . ALA A 1 75 ? -13.002 -6.242 -2.408 1.00 93.25 75 ALA A C 1
ATOM 583 O O . ALA A 1 75 ? -13.329 -7.311 -1.895 1.00 93.25 75 ALA A O 1
ATOM 584 N N . VAL A 1 76 ? -12.203 -6.173 -3.472 1.00 94.31 76 VAL A N 1
ATOM 585 C CA . VAL A 1 76 ? -11.607 -7.343 -4.121 1.00 94.31 76 VAL A CA 1
ATOM 586 C C . VAL A 1 76 ? -10.096 -7.316 -3.874 1.00 94.31 76 VAL A C 1
ATOM 588 O O . VAL A 1 76 ? -9.468 -6.291 -4.152 1.00 94.31 76 VAL A O 1
ATOM 591 N N . PRO A 1 77 ? -9.496 -8.402 -3.354 1.00 94.00 77 PRO A N 1
ATOM 592 C CA . PRO A 1 77 ? -8.058 -8.458 -3.122 1.00 94.00 77 PRO A CA 1
ATOM 593 C C . PRO A 1 77 ? -7.270 -8.477 -4.438 1.00 94.00 77 PRO A C 1
ATOM 595 O O . PRO A 1 77 ? -7.742 -8.976 -5.462 1.00 94.00 77 PRO A O 1
ATOM 598 N N . ILE A 1 78 ? -6.034 -7.977 -4.392 1.00 93.12 78 ILE A N 1
ATOM 599 C CA . ILE A 1 78 ? -5.066 -8.144 -5.480 1.00 93.12 78 ILE A CA 1
ATOM 600 C C . ILE A 1 78 ? -4.361 -9.503 -5.364 1.00 93.12 78 ILE A C 1
ATOM 602 O O . ILE A 1 78 ? -4.205 -10.046 -4.271 1.00 93.12 78 ILE A O 1
ATOM 606 N N . CYS A 1 79 ? -3.938 -10.064 -6.496 1.00 90.94 79 CYS A N 1
ATOM 607 C CA . CYS A 1 79 ? -3.132 -11.283 -6.516 1.00 90.94 79 CYS A CA 1
ATOM 608 C C . CYS A 1 79 ? -1.680 -10.977 -6.122 1.00 90.94 79 CYS A C 1
ATOM 610 O O . CYS A 1 79 ? -1.134 -9.954 -6.534 1.00 90.94 79 CYS A O 1
ATOM 612 N N . LEU A 1 80 ? -1.044 -11.887 -5.382 1.00 91.19 80 LEU A N 1
ATOM 613 C CA . LEU A 1 80 ? 0.402 -11.840 -5.162 1.00 91.19 80 LEU A CA 1
ATOM 614 C C . LEU A 1 80 ? 1.147 -12.271 -6.437 1.00 91.19 80 LEU A C 1
ATOM 616 O O . LEU A 1 80 ? 0.666 -13.174 -7.134 1.00 91.19 80 LEU A O 1
ATOM 620 N N . PRO A 1 81 ? 2.306 -11.662 -6.750 1.00 90.19 81 PRO A N 1
ATOM 621 C CA . PRO A 1 81 ? 3.142 -12.127 -7.846 1.00 90.19 81 PRO A CA 1
ATOM 622 C C . PRO A 1 81 ? 3.697 -13.525 -7.546 1.00 90.19 81 PRO A C 1
ATOM 624 O O . PRO A 1 81 ? 3.883 -13.921 -6.394 1.00 90.19 81 PRO A O 1
ATOM 627 N N . SER A 1 82 ? 3.963 -14.284 -8.606 1.00 90.12 82 SER A N 1
ATOM 628 C CA . SER A 1 82 ? 4.774 -15.501 -8.519 1.00 90.12 82 SER A CA 1
ATOM 629 C C . SER A 1 82 ? 6.264 -15.158 -8.634 1.00 90.12 82 SER A C 1
ATOM 631 O O . SER A 1 82 ? 6.613 -14.126 -9.195 1.00 90.12 82 SER A O 1
ATOM 633 N N . GLU A 1 83 ? 7.151 -16.044 -8.168 1.00 84.00 83 GLU A N 1
ATOM 634 C CA . GLU A 1 83 ? 8.616 -15.845 -8.202 1.00 84.00 83 GLU A CA 1
ATOM 635 C C . GLU A 1 83 ? 9.177 -15.558 -9.611 1.00 84.00 83 GLU A C 1
ATOM 637 O O . GLU A 1 83 ? 10.241 -14.966 -9.768 1.00 84.00 83 GLU A O 1
ATOM 642 N N . HIS A 1 84 ? 8.463 -15.981 -10.655 1.00 83.50 84 HIS A N 1
ATOM 643 C CA . HIS A 1 84 ? 8.850 -15.787 -12.054 1.00 83.50 84 HIS A CA 1
ATOM 644 C C . HIS A 1 84 ? 7.770 -15.033 -12.835 1.00 83.50 84 HIS A C 1
ATOM 646 O O . HIS A 1 84 ? 7.572 -15.272 -14.030 1.00 83.50 84 HIS A O 1
ATOM 652 N N . GLN A 1 85 ? 7.021 -14.167 -12.147 1.00 86.25 85 GLN A N 1
ATOM 653 C CA . GLN A 1 85 ? 5.979 -13.366 -12.765 1.00 86.25 85 GLN A CA 1
ATOM 654 C C . GLN A 1 85 ? 6.590 -12.467 -13.840 1.00 86.25 85 GLN A C 1
ATOM 656 O O . GLN A 1 85 ? 7.416 -11.610 -13.555 1.00 86.25 85 GLN A O 1
ATOM 661 N N . GLN A 1 86 ? 6.139 -12.639 -15.081 1.00 88.44 86 GLN A N 1
ATOM 662 C CA . GLN A 1 86 ? 6.482 -11.711 -16.151 1.00 88.44 86 GLN A CA 1
ATOM 663 C C . GLN A 1 86 ? 5.672 -10.427 -15.985 1.00 88.44 86 GLN A C 1
ATOM 665 O O . GLN A 1 86 ? 4.450 -10.483 -15.781 1.00 88.44 86 GLN A O 1
ATOM 670 N N . LEU A 1 87 ? 6.348 -9.284 -16.084 1.00 88.56 87 LEU A N 1
ATOM 671 C CA . LEU A 1 87 ? 5.695 -7.984 -16.130 1.00 88.56 87 LEU A CA 1
ATOM 672 C C . LEU A 1 87 ? 4.910 -7.851 -17.437 1.00 88.56 87 LEU A C 1
ATOM 674 O O . LEU A 1 87 ? 5.331 -8.304 -18.502 1.00 88.56 87 LEU A O 1
ATOM 678 N N . VAL A 1 88 ? 3.725 -7.253 -17.341 1.00 87.12 88 VAL A N 1
ATOM 679 C CA . VAL A 1 88 ? 2.824 -7.056 -18.478 1.00 87.12 88 VAL A CA 1
ATOM 680 C C . VAL A 1 88 ? 2.643 -5.574 -18.746 1.00 87.12 88 VAL A C 1
ATOM 682 O O . VAL A 1 88 ? 2.385 -4.793 -17.831 1.00 87.12 88 VAL A O 1
ATOM 685 N N . ASP A 1 89 ? 2.739 -5.192 -20.017 1.00 84.00 89 ASP A N 1
ATOM 686 C CA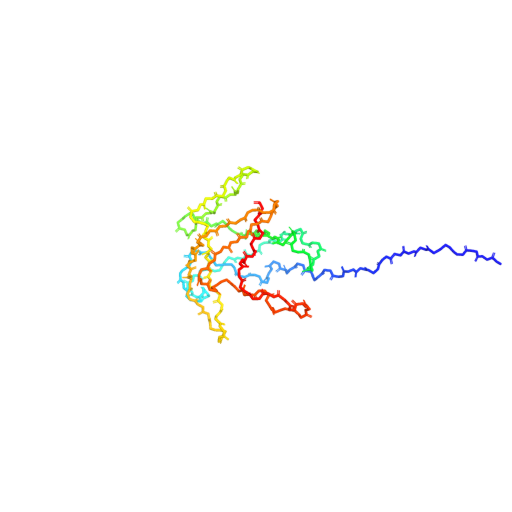 . ASP A 1 89 ? 2.504 -3.815 -20.425 1.00 84.00 89 ASP A CA 1
ATOM 687 C C . ASP A 1 89 ? 1.021 -3.538 -20.740 1.00 84.00 89 ASP A C 1
ATOM 689 O O . ASP A 1 89 ? 0.357 -4.347 -21.398 1.00 84.00 89 ASP A O 1
ATOM 693 N N . PRO A 1 90 ? 0.499 -2.359 -20.346 1.00 87.44 90 PRO A N 1
ATOM 694 C CA . PRO A 1 90 ? 1.168 -1.359 -19.515 1.00 87.44 90 PRO A CA 1
ATOM 695 C C . PRO A 1 90 ? 1.072 -1.706 -18.021 1.00 87.44 90 PRO A C 1
ATOM 697 O O . PRO A 1 90 ? -0.006 -2.057 -17.527 1.00 87.44 90 PRO A O 1
ATOM 700 N N . LEU A 1 91 ? 2.158 -1.477 -17.280 1.00 90.75 91 LEU A N 1
ATOM 701 C CA . LEU A 1 91 ? 2.092 -1.382 -15.821 1.00 90.75 91 LEU A CA 1
ATOM 702 C C . LEU A 1 91 ? 1.207 -0.192 -15.411 1.00 90.75 91 LEU A C 1
ATOM 704 O O . LEU A 1 91 ? 1.076 0.800 -16.142 1.00 90.75 91 LEU A O 1
ATOM 708 N N . GLN A 1 92 ? 0.594 -0.275 -14.229 1.00 90.75 92 GLN A N 1
ATOM 709 C CA . GLN A 1 92 ? -0.345 0.738 -13.745 1.00 90.75 92 GLN A CA 1
ATOM 710 C C . GLN A 1 92 ? -0.176 0.998 -12.250 1.00 90.75 92 GLN A C 1
ATOM 712 O O . GLN A 1 92 ? 0.161 0.096 -11.490 1.00 90.75 92 GLN A O 1
ATOM 717 N N . SER A 1 93 ? -0.473 2.225 -11.830 1.00 89.06 93 SER A N 1
ATOM 718 C CA . SER A 1 93 ? -0.632 2.590 -10.421 1.00 89.06 93 SER A CA 1
ATOM 719 C C . SER A 1 93 ? -1.951 3.319 -10.198 1.00 89.06 93 SER A C 1
ATOM 721 O O . SER A 1 93 ? -2.522 3.908 -11.122 1.00 89.06 93 SER A O 1
ATOM 723 N N . ALA A 1 94 ? -2.452 3.264 -8.967 1.00 88.06 94 ALA A N 1
ATOM 724 C CA . ALA A 1 94 ? -3.650 3.971 -8.547 1.00 88.06 94 ALA A CA 1
ATOM 725 C C . ALA A 1 94 ? -3.415 4.635 -7.190 1.00 88.06 94 ALA A C 1
ATOM 727 O O . ALA A 1 94 ? -2.777 4.050 -6.317 1.00 88.06 94 ALA A O 1
ATOM 728 N N . GLY A 1 95 ? -3.928 5.849 -7.007 1.00 86.50 95 GLY A N 1
ATOM 729 C CA . GLY A 1 95 ? -3.783 6.565 -5.744 1.00 86.50 95 GLY A CA 1
ATOM 730 C C . GLY A 1 95 ? -4.562 7.873 -5.689 1.00 86.50 95 GLY A C 1
ATOM 731 O O . GLY A 1 95 ? -4.991 8.408 -6.713 1.00 86.50 95 GLY A O 1
ATOM 732 N N . ALA A 1 96 ? -4.736 8.374 -4.470 1.00 82.12 96 ALA A N 1
ATOM 733 C CA . ALA A 1 96 ? -5.288 9.688 -4.159 1.00 82.12 96 ALA A CA 1
ATOM 734 C C . ALA A 1 96 ? -4.228 10.465 -3.364 1.00 82.12 96 ALA A C 1
ATOM 736 O O . ALA A 1 96 ? -4.272 10.544 -2.138 1.00 82.12 96 ALA A O 1
ATOM 737 N N . GLY A 1 97 ? -3.200 10.932 -4.077 1.00 79.56 97 GLY A N 1
ATOM 738 C CA . GLY A 1 97 ? -2.154 11.781 -3.510 1.00 79.56 97 GLY A CA 1
ATOM 739 C C . GLY A 1 97 ? -2.612 13.231 -3.367 1.00 79.56 97 GLY A C 1
ATOM 740 O O . GLY A 1 97 ? -3.715 13.597 -3.784 1.00 79.56 97 GLY A O 1
ATOM 741 N N . THR A 1 98 ? -1.744 14.055 -2.792 1.00 76.81 98 THR A N 1
ATOM 742 C CA . THR A 1 98 ? -1.899 15.510 -2.804 1.00 76.81 98 THR A CA 1
ATOM 743 C C . THR A 1 98 ? -1.177 16.118 -4.000 1.00 76.81 98 THR A C 1
ATOM 745 O O . THR A 1 98 ? -0.138 15.602 -4.420 1.00 76.81 98 THR A O 1
ATOM 748 N N . ASP A 1 99 ? -1.710 17.206 -4.545 1.00 72.38 99 ASP A N 1
ATOM 749 C CA . ASP A 1 99 ? -1.000 18.017 -5.538 1.00 72.38 99 ASP A CA 1
ATOM 750 C C . ASP A 1 99 ? 0.031 18.967 -4.891 1.00 72.38 99 ASP A C 1
ATOM 752 O O . ASP A 1 99 ? 0.298 18.906 -3.688 1.00 72.38 99 ASP A O 1
ATOM 756 N N . GLU A 1 100 ? 0.645 19.831 -5.709 1.00 71.69 100 GLU A N 1
ATOM 757 C CA . GLU A 1 100 ? 1.628 20.833 -5.266 1.00 71.69 100 GLU A CA 1
ATOM 758 C C . GLU A 1 100 ? 1.036 21.858 -4.280 1.00 71.69 100 GLU A C 1
ATOM 760 O O . GLU A 1 100 ? 1.778 22.461 -3.503 1.00 71.69 100 GLU A O 1
ATOM 765 N N . GLU A 1 101 ? -0.289 22.029 -4.272 1.00 79.50 101 GLU A N 1
ATOM 766 C CA . GLU A 1 101 ? -1.027 22.913 -3.362 1.00 79.50 101 GLU A CA 1
ATOM 767 C C . GLU A 1 101 ? -1.485 22.181 -2.085 1.00 79.50 101 GLU A C 1
ATOM 769 O O . GLU A 1 101 ? -2.150 22.769 -1.230 1.00 79.50 101 GLU A O 1
ATOM 774 N N . LEU A 1 102 ? -1.075 20.916 -1.914 1.00 75.31 102 LEU A N 1
ATOM 775 C CA . LEU A 1 102 ? -1.473 20.014 -0.830 1.00 75.31 102 LEU A CA 1
ATOM 776 C C . LEU A 1 102 ? -2.976 19.696 -0.817 1.00 75.31 102 LEU A C 1
ATOM 778 O O . LEU A 1 102 ? -3.510 19.247 0.204 1.00 75.31 102 LEU A O 1
ATOM 782 N N . GLU A 1 103 ? -3.672 19.881 -1.940 1.00 80.69 103 GLU A N 1
ATOM 783 C CA . GLU A 1 103 ? -5.068 19.487 -2.054 1.00 80.69 103 GLU A CA 1
ATOM 784 C C . GLU A 1 103 ? -5.190 17.988 -2.324 1.00 80.69 103 GLU A C 1
ATOM 786 O O . GLU A 1 103 ? -4.508 17.421 -3.178 1.00 80.69 103 GLU A O 1
ATOM 791 N N . PHE A 1 104 ? -6.104 17.325 -1.611 1.00 79.12 104 PHE A N 1
ATOM 792 C CA . PHE A 1 104 ? -6.405 15.917 -1.863 1.00 79.12 104 PHE A CA 1
ATOM 793 C C . PHE A 1 104 ? -6.954 15.727 -3.277 1.00 79.12 104 PHE A C 1
ATOM 795 O O . PHE A 1 104 ? -7.902 16.400 -3.673 1.00 79.12 104 PHE A O 1
ATOM 802 N N . GLY A 1 105 ? -6.415 14.781 -4.036 1.00 81.44 105 GLY A N 1
ATOM 803 C CA . GLY A 1 105 ? -7.009 14.361 -5.298 1.00 81.44 105 GLY A CA 1
ATOM 804 C C . GLY A 1 105 ? -8.208 13.431 -5.101 1.00 81.44 105 GLY A C 1
ATOM 805 O O . GLY A 1 105 ? -8.405 12.831 -4.047 1.00 81.44 105 GLY A O 1
ATOM 806 N N . TYR A 1 106 ? -9.000 13.259 -6.159 1.00 86.25 106 TYR A N 1
ATOM 807 C CA . TYR A 1 106 ? -9.785 12.030 -6.302 1.00 86.25 106 TYR A CA 1
ATOM 808 C C . TYR A 1 106 ? -8.849 10.860 -6.624 1.00 86.25 106 TYR A C 1
ATOM 810 O O . TYR A 1 106 ? -7.742 11.077 -7.119 1.00 86.25 106 TYR A O 1
ATOM 818 N N . LEU A 1 107 ? -9.312 9.627 -6.403 1.00 86.25 107 LEU A N 1
ATOM 819 C CA . LEU A 1 107 ? -8.612 8.435 -6.873 1.00 86.25 107 LEU A CA 1
ATOM 820 C C . LEU A 1 107 ? -8.370 8.530 -8.385 1.00 86.25 107 LEU A C 1
ATOM 822 O O . LEU A 1 107 ? -9.305 8.705 -9.170 1.00 86.25 107 LEU A O 1
ATOM 826 N N . GLN A 1 108 ? -7.113 8.399 -8.791 1.00 85.19 108 GLN A N 1
ATOM 827 C CA . GLN A 1 108 ? -6.701 8.397 -10.189 1.00 85.19 108 GLN A CA 1
ATOM 828 C C . GLN A 1 108 ? -5.909 7.139 -10.510 1.00 85.19 108 GLN A C 1
ATOM 830 O O . GLN A 1 108 ? -5.273 6.550 -9.640 1.00 85.19 108 GLN A O 1
ATOM 835 N N . THR A 1 109 ? -5.933 6.755 -11.785 1.00 87.19 109 THR A N 1
ATOM 836 C CA . THR A 1 109 ? -5.092 5.690 -12.329 1.00 87.19 109 THR A CA 1
ATOM 837 C C . THR A 1 109 ? -4.080 6.282 -13.302 1.00 87.19 109 THR A C 1
ATOM 839 O O . THR A 1 109 ? -4.411 7.141 -14.126 1.00 87.19 109 THR A O 1
ATOM 842 N N . LEU A 1 110 ? -2.837 5.821 -13.211 1.00 85.81 110 LEU A N 1
ATOM 843 C CA . LEU A 1 110 ? -1.769 6.138 -14.147 1.00 85.81 110 LEU A CA 1
ATOM 844 C C . LEU A 1 110 ? -1.378 4.867 -14.895 1.00 85.81 110 LEU A C 1
ATOM 846 O O . LEU A 1 110 ? -1.074 3.850 -14.278 1.00 85.81 110 LEU A O 1
ATOM 850 N N . LYS A 1 111 ? -1.349 4.951 -16.227 1.00 89.69 111 LYS A N 1
ATOM 851 C CA . LYS A 1 111 ? -0.795 3.908 -17.094 1.00 89.69 111 LYS A CA 1
ATOM 852 C C . LYS A 1 111 ? 0.600 4.321 -17.533 1.00 89.69 111 LYS A C 1
ATOM 854 O O . LYS A 1 111 ? 0.760 5.408 -18.094 1.00 89.69 111 LYS A O 1
ATOM 859 N N . TYR A 1 112 ? 1.584 3.471 -17.276 1.00 89.56 112 TYR A N 1
ATOM 860 C CA . TYR A 1 112 ? 2.954 3.696 -17.717 1.00 89.56 112 TYR A CA 1
ATOM 861 C C . TYR A 1 112 ? 3.079 3.436 -19.222 1.00 89.56 112 TYR A C 1
ATOM 863 O O . TYR A 1 112 ? 2.322 2.655 -19.799 1.00 89.56 112 TYR A O 1
ATOM 871 N N . ILE A 1 113 ? 4.010 4.137 -19.869 1.00 90.44 113 ILE A N 1
ATOM 872 C CA . ILE A 1 113 ? 4.282 3.996 -21.309 1.00 90.44 113 ILE A CA 1
ATOM 873 C C . ILE A 1 113 ? 5.325 2.912 -21.606 1.00 90.44 113 ILE A C 1
ATOM 875 O O . ILE A 1 113 ? 5.539 2.585 -22.768 1.00 90.44 113 ILE A O 1
ATOM 879 N N . GLY A 1 114 ? 5.971 2.383 -20.569 1.00 88.62 114 GLY A N 1
ATOM 880 C CA . GLY A 1 114 ? 6.915 1.277 -20.644 1.00 88.62 114 GLY A CA 1
ATOM 881 C C . GLY A 1 114 ? 7.602 1.051 -19.303 1.00 88.62 114 GLY A C 1
ATOM 882 O O . GLY A 1 114 ? 7.398 1.823 -18.356 1.00 88.62 114 GLY A O 1
ATOM 883 N N . HIS A 1 115 ? 8.436 0.021 -19.254 1.00 90.25 115 HIS A N 1
ATOM 884 C CA . HIS A 1 115 ? 9.274 -0.295 -18.110 1.00 90.25 115 HIS A CA 1
ATOM 885 C C . HIS A 1 115 ? 10.607 -0.929 -18.543 1.00 90.25 115 HIS A C 1
ATOM 887 O O . HIS A 1 115 ? 10.742 -1.397 -19.672 1.00 90.25 115 HIS A O 1
ATOM 893 N N . GLU A 1 116 ? 11.581 -0.914 -17.642 1.00 89.25 116 GLU A N 1
ATOM 894 C CA . GLU A 1 116 ? 12.862 -1.614 -17.719 1.00 89.25 116 GLU A CA 1
ATOM 895 C C . GLU A 1 116 ? 13.077 -2.398 -16.420 1.00 89.25 116 GLU A C 1
ATOM 897 O O . GLU A 1 116 ? 12.657 -1.961 -15.349 1.00 89.25 116 GLU A O 1
ATOM 902 N N . GLU A 1 117 ? 13.736 -3.550 -16.515 1.00 87.25 117 GLU A N 1
ATOM 903 C CA . GLU A 1 117 ? 14.089 -4.388 -15.368 1.00 87.25 117 GLU A CA 1
ATOM 904 C C . GLU A 1 117 ? 15.613 -4.370 -15.167 1.00 87.25 117 GLU A C 1
ATOM 906 O O . GLU A 1 117 ? 16.369 -4.657 -16.097 1.00 87.25 117 GLU A O 1
ATOM 911 N N . ASP A 1 118 ? 16.065 -4.052 -13.951 1.00 81.81 118 ASP A N 1
ATOM 912 C CA . ASP A 1 118 ? 17.469 -4.125 -13.525 1.00 81.81 118 ASP A CA 1
ATOM 913 C C . ASP A 1 118 ? 17.587 -4.984 -12.257 1.00 81.81 118 ASP A C 1
ATOM 915 O O . ASP A 1 118 ? 17.456 -4.524 -11.119 1.00 81.81 118 ASP A O 1
ATOM 919 N N . GLY A 1 119 ? 17.769 -6.291 -12.454 1.00 82.00 119 GLY A N 1
ATOM 920 C CA . GLY A 1 119 ? 17.801 -7.261 -11.363 1.00 82.00 119 GLY A CA 1
ATOM 921 C C . GLY A 1 119 ? 16.454 -7.354 -10.643 1.00 82.00 119 GLY A C 1
ATOM 922 O O . GLY A 1 119 ? 15.516 -7.934 -11.173 1.00 82.00 119 GLY A O 1
ATOM 923 N N . LYS A 1 120 ? 16.375 -6.816 -9.419 1.00 77.50 120 LYS A N 1
ATOM 924 C CA . LYS A 1 120 ? 15.132 -6.737 -8.618 1.00 77.50 120 LYS A CA 1
ATOM 925 C C . LYS A 1 120 ? 14.437 -5.376 -8.724 1.00 77.50 120 LYS A C 1
ATOM 927 O O . LYS A 1 120 ? 13.506 -5.082 -7.983 1.00 77.50 120 LYS A O 1
ATOM 932 N N . LEU A 1 121 ? 14.949 -4.499 -9.577 1.00 79.06 121 LEU A N 1
ATOM 933 C CA . LEU A 1 121 ? 14.452 -3.147 -9.732 1.00 79.06 121 LEU A CA 1
ATOM 934 C C . LEU A 1 121 ? 13.580 -3.064 -10.977 1.00 79.06 121 LEU A C 1
ATOM 936 O O . LEU A 1 121 ? 14.008 -3.479 -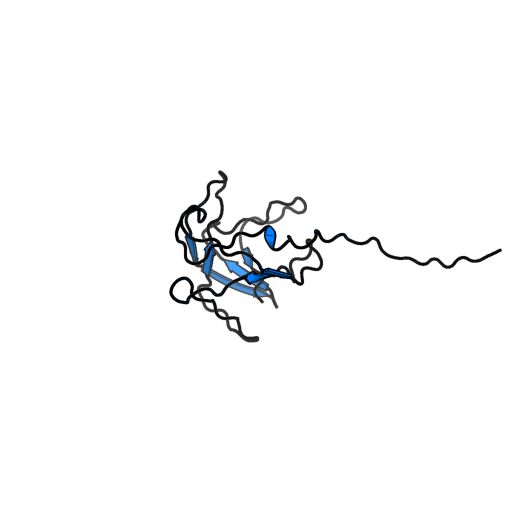12.051 1.00 79.06 121 LEU A O 1
ATOM 940 N N . VAL A 1 122 ? 12.397 -2.467 -10.848 1.00 85.12 122 VAL A N 1
ATOM 941 C CA . VAL A 1 122 ? 11.567 -2.116 -12.001 1.00 85.12 122 VAL A CA 1
ATOM 942 C C . VAL A 1 122 ? 11.612 -0.603 -12.173 1.00 85.12 122 VAL A C 1
ATOM 944 O O . VAL A 1 122 ? 11.400 0.179 -11.251 1.00 85.12 122 VAL A O 1
ATOM 947 N N . ILE A 1 123 ? 11.943 -0.142 -13.365 1.00 85.38 123 ILE A N 1
ATOM 948 C CA . ILE A 1 123 ? 11.977 1.277 -13.701 1.00 85.38 123 ILE A CA 1
ATOM 949 C C . ILE A 1 123 ? 10.823 1.513 -14.654 1.00 85.38 123 ILE A C 1
ATOM 951 O O . ILE A 1 123 ? 10.762 0.910 -15.713 1.00 85.38 123 ILE A O 1
ATOM 955 N N . VAL A 1 124 ? 9.886 2.380 -14.289 1.00 86.75 124 VAL A N 1
ATOM 956 C CA . VAL A 1 124 ? 8.718 2.700 -15.109 1.00 86.75 124 VAL A CA 1
ATOM 957 C C . VAL A 1 124 ? 8.860 4.062 -15.773 1.00 86.75 124 VAL A C 1
ATOM 959 O O . VAL A 1 124 ? 9.416 5.021 -15.224 1.00 86.75 124 VAL A O 1
ATOM 962 N N . PHE A 1 125 ? 8.286 4.181 -16.964 1.00 85.75 125 PHE A N 1
ATOM 963 C CA . PHE A 1 125 ? 8.273 5.416 -17.733 1.00 85.75 125 PHE A CA 1
ATOM 964 C C . PHE A 1 125 ? 6.857 5.970 -17.813 1.00 85.75 125 PHE A C 1
ATOM 966 O O . PHE A 1 125 ? 5.892 5.252 -18.067 1.00 85.75 125 PHE A O 1
ATOM 973 N N . SER A 1 126 ? 6.718 7.278 -17.622 1.00 83.88 126 SER A N 1
ATOM 974 C CA . SER A 1 126 ? 5.433 7.971 -17.687 1.00 83.88 126 SER A CA 1
ATOM 975 C C . SER A 1 126 ? 5.586 9.303 -18.407 1.00 83.88 126 SER A C 1
ATOM 977 O O . SER A 1 126 ? 6.589 9.994 -18.243 1.00 83.88 126 SER A O 1
ATOM 979 N N . ASN A 1 127 ? 4.556 9.697 -19.156 1.00 79.88 127 ASN A N 1
ATOM 980 C CA . ASN A 1 127 ? 4.418 11.058 -19.679 1.00 79.88 127 ASN A CA 1
ATOM 981 C C . ASN A 1 127 ? 3.764 12.024 -18.668 1.00 79.88 127 ASN A C 1
ATOM 983 O O . ASN A 1 127 ? 3.673 13.220 -18.938 1.00 79.88 127 ASN A O 1
ATOM 987 N N . ARG A 1 128 ? 3.297 11.514 -17.520 1.00 70.81 128 ARG A N 1
ATOM 988 C CA . ARG A 1 128 ? 2.672 12.266 -16.424 1.00 70.81 128 ARG A CA 1
ATOM 989 C C . ARG A 1 128 ? 3.462 12.106 -15.129 1.00 70.81 128 ARG A C 1
ATOM 991 O O . ARG A 1 128 ? 3.805 10.994 -14.726 1.00 70.81 128 ARG A O 1
ATOM 998 N N . SER A 1 129 ? 3.667 13.210 -14.424 1.00 63.25 129 SER A N 1
ATOM 999 C CA . SER A 1 129 ? 4.401 13.261 -13.155 1.00 63.25 129 SER A CA 1
ATOM 1000 C C . SER A 1 129 ? 3.546 12.901 -11.927 1.00 63.25 129 SER A C 1
ATOM 1002 O O . SER A 1 129 ? 3.821 13.407 -10.853 1.00 63.25 129 SER A O 1
ATOM 1004 N N . SER A 1 130 ? 2.518 12.052 -12.045 1.00 61.34 130 SER A N 1
ATOM 1005 C CA . SER A 1 130 ? 1.477 11.910 -11.004 1.00 61.34 130 SER A CA 1
ATOM 1006 C C . SER A 1 130 ? 1.814 10.995 -9.818 1.00 61.34 130 SER A C 1
ATOM 1008 O O . SER A 1 130 ? 1.022 10.896 -8.891 1.00 61.34 130 SER A O 1
ATOM 1010 N N . VAL A 1 131 ? 2.964 10.319 -9.836 1.00 65.44 131 VAL A N 1
ATOM 1011 C CA . VAL A 1 131 ? 3.511 9.611 -8.665 1.00 65.44 131 VAL A CA 1
ATOM 1012 C C . VAL A 1 131 ? 4.614 10.489 -8.090 1.00 65.44 131 VAL A C 1
ATOM 1014 O O . VAL A 1 131 ? 5.468 10.915 -8.871 1.00 65.44 131 VAL A O 1
ATOM 1017 N N . CYS A 1 132 ? 4.558 10.805 -6.792 1.00 57.84 132 CYS A N 1
ATOM 1018 C CA . CYS A 1 132 ? 5.425 11.781 -6.126 1.00 57.84 132 CYS A CA 1
ATOM 1019 C C . CYS A 1 132 ? 6.896 11.669 -6.553 1.00 57.84 132 CYS A C 1
ATOM 1021 O O . CYS A 1 132 ? 7.423 10.573 -6.747 1.00 57.84 132 CYS A O 1
ATOM 1023 N N . ASP A 1 133 ? 7.547 12.817 -6.718 1.00 52.44 133 ASP A N 1
ATOM 1024 C CA . ASP A 1 133 ? 8.991 12.884 -6.909 1.00 52.44 133 ASP A CA 1
ATOM 1025 C C . ASP A 1 133 ? 9.664 12.671 -5.546 1.00 52.44 133 ASP A C 1
ATOM 1027 O O . ASP A 1 133 ? 9.336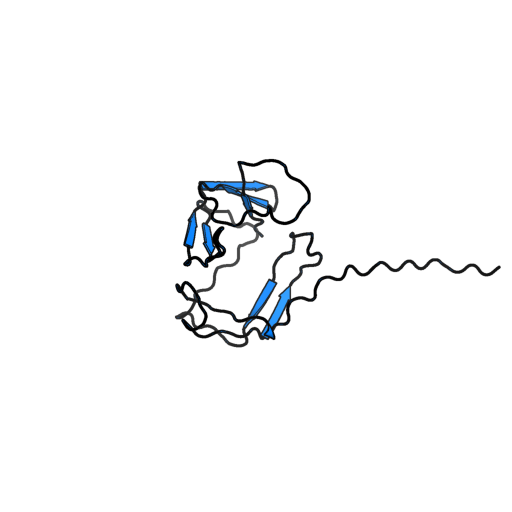 13.359 -4.578 1.00 52.44 133 ASP A O 1
ATOM 1031 N N . VAL A 1 134 ? 10.595 11.724 -5.440 1.00 48.34 134 VAL A N 1
ATOM 1032 C CA . VAL A 1 134 ? 11.356 11.462 -4.199 1.00 48.34 134 VAL A CA 1
ATOM 1033 C C . VAL A 1 134 ? 12.457 12.525 -4.022 1.00 48.34 134 VAL A C 1
ATOM 1035 O O . VAL A 1 134 ? 13.542 12.259 -3.522 1.00 48.34 134 VAL A O 1
ATOM 1038 N N . SER A 1 135 ? 12.208 13.766 -4.445 1.00 41.91 135 SER A N 1
ATOM 1039 C CA . SER A 1 135 ? 13.160 14.879 -4.367 1.00 41.91 135 SER A CA 1
ATOM 1040 C C . SER A 1 135 ? 13.086 15.650 -3.045 1.00 41.91 135 SER A C 1
ATOM 1042 O O . SER A 1 135 ? 13.639 16.742 -2.927 1.00 41.91 135 SER A O 1
ATOM 1044 N N . VAL A 1 136 ? 12.455 15.079 -2.012 1.00 37.06 136 VAL A N 1
ATOM 1045 C CA . VAL A 1 136 ? 12.238 15.761 -0.729 1.00 37.06 136 VAL A CA 1
ATOM 1046 C C . VAL A 1 136 ? 12.857 15.020 0.460 1.00 37.06 136 VAL A C 1
ATOM 1048 O O . VAL A 1 136 ? 12.180 14.796 1.451 1.00 37.06 136 VAL A O 1
ATOM 1051 N N . LEU A 1 137 ? 14.156 14.696 0.395 1.00 29.97 137 LEU A N 1
ATOM 1052 C CA . LEU A 1 137 ? 15.091 14.777 1.537 1.00 29.97 137 LEU A CA 1
ATOM 1053 C C . LEU A 1 137 ? 16.519 15.101 1.021 1.00 29.97 137 LEU A C 1
ATOM 1055 O O . LEU A 1 137 ? 16.891 14.668 -0.068 1.00 29.97 137 LEU A O 1
ATOM 1059 N N . PRO A 1 138 ? 17.328 15.910 1.739 1.00 32.31 138 PRO A N 1
ATOM 1060 C CA . PRO A 1 138 ? 18.375 16.713 1.115 1.00 32.31 138 PRO A CA 1
ATOM 1061 C C . PRO A 1 138 ? 19.756 16.049 1.163 1.00 32.31 138 PRO A C 1
ATOM 1063 O O . PRO A 1 138 ? 20.523 16.376 2.054 1.00 32.31 138 PRO A O 1
ATOM 1066 N N . VAL A 1 139 ? 20.128 15.207 0.193 1.00 28.95 139 VAL A N 1
ATOM 1067 C CA . VAL A 1 139 ? 21.509 15.129 -0.341 1.00 28.95 139 VAL A CA 1
ATOM 1068 C C . VAL A 1 139 ? 21.443 14.492 -1.739 1.00 28.95 139 VAL A C 1
ATOM 1070 O O . VAL A 1 139 ? 20.844 13.439 -1.895 1.00 28.95 139 VAL A O 1
ATOM 1073 N N . TYR A 1 140 ? 22.116 15.104 -2.717 1.00 26.27 140 TYR A N 1
ATOM 1074 C CA . TYR A 1 140 ? 22.276 14.686 -4.122 1.00 26.27 140 TYR A CA 1
ATOM 1075 C C . TYR A 1 140 ? 21.163 15.086 -5.097 1.00 26.27 140 TYR A C 1
ATOM 1077 O O . TYR A 1 140 ? 20.327 14.304 -5.533 1.00 26.27 140 TYR A O 1
ATOM 1085 N N . SER A 1 141 ? 21.264 16.334 -5.551 1.00 28.38 141 SER A N 1
ATOM 1086 C CA . SER A 1 141 ? 20.847 16.710 -6.894 1.00 28.38 141 SER A CA 1
ATOM 1087 C C . SER A 1 141 ? 21.717 15.997 -7.937 1.00 28.38 141 SER A C 1
ATOM 1089 O O . SER A 1 141 ? 22.926 16.212 -7.969 1.00 28.38 141 SER A O 1
ATOM 1091 N N . LEU A 1 142 ? 21.113 15.199 -8.823 1.00 25.17 142 LEU A N 1
ATOM 1092 C CA . LEU A 1 142 ? 21.534 15.070 -10.224 1.00 25.17 142 LEU A CA 1
ATOM 1093 C C . LEU A 1 142 ? 20.508 14.272 -11.045 1.00 25.17 142 LEU A C 1
ATOM 1095 O O . LEU A 1 142 ? 20.154 13.153 -10.703 1.00 25.17 142 LEU A O 1
ATOM 1099 N N . LEU A 1 143 ? 20.139 14.884 -12.174 1.00 26.50 143 LEU A N 1
ATOM 1100 C CA . LEU A 1 143 ? 19.395 14.363 -13.327 1.00 26.50 143 LEU A CA 1
ATOM 1101 C C . LEU A 1 143 ? 17.866 14.330 -13.220 1.00 26.50 143 LEU A C 1
ATOM 1103 O O . LEU A 1 143 ? 17.205 13.330 -12.972 1.00 26.50 143 LEU A O 1
ATOM 1107 N N . SER A 1 144 ? 17.320 15.492 -13.568 1.00 31.77 144 SER A N 1
ATOM 1108 C CA . SER A 1 144 ? 16.027 15.629 -14.213 1.00 31.77 144 SER A CA 1
ATOM 1109 C C . SER A 1 144 ? 15.977 14.868 -15.549 1.00 31.77 144 SER A C 1
ATOM 1111 O O . SER A 1 144 ? 16.906 14.939 -16.352 1.00 31.77 144 SER A O 1
ATOM 1113 N N . LYS A 1 145 ? 14.806 14.265 -15.800 1.00 31.86 145 LYS A N 1
ATOM 1114 C CA . LYS A 1 145 ? 14.339 13.602 -17.034 1.00 31.86 145 LYS A CA 1
ATOM 1115 C C . LYS A 1 145 ? 14.914 12.200 -17.292 1.00 31.86 145 LYS A C 1
ATOM 1117 O O . LYS A 1 145 ? 16.085 12.063 -17.607 1.00 31.86 145 LYS A O 1
ATOM 1122 N N . LEU A 1 146 ? 13.976 11.243 -17.350 1.00 30.89 146 LEU A N 1
ATOM 1123 C CA . LEU A 1 146 ? 14.057 9.835 -17.782 1.00 30.89 146 LEU A CA 1
ATOM 1124 C C . LEU A 1 146 ? 14.159 8.829 -16.623 1.00 30.89 146 LEU A C 1
ATOM 1126 O O . LEU A 1 146 ? 15.184 8.724 -15.970 1.00 30.89 146 LEU A O 1
ATOM 1130 N N . GLY A 1 147 ? 13.070 8.075 -16.428 1.00 29.28 147 GLY A N 1
ATOM 1131 C CA . GLY A 1 147 ? 12.978 6.938 -15.506 1.00 29.28 147 GLY A CA 1
ATOM 1132 C C . GLY A 1 147 ? 12.435 7.303 -14.125 1.00 29.28 147 GLY A C 1
ATOM 1133 O O . GLY A 1 147 ? 12.999 8.143 -13.433 1.00 29.28 147 GLY A O 1
ATOM 1134 N N . LYS A 1 148 ? 11.319 6.684 -13.719 1.00 42.16 148 LYS A N 1
ATOM 1135 C CA . LYS A 1 148 ? 10.900 6.630 -12.313 1.00 42.16 148 LYS A CA 1
ATOM 1136 C C . LYS A 1 148 ? 11.095 5.204 -11.826 1.00 42.16 148 LYS A C 1
ATOM 1138 O O . LYS A 1 148 ? 10.527 4.279 -12.390 1.00 42.16 148 LYS A O 1
ATOM 1143 N N . THR A 1 149 ? 11.892 5.032 -10.790 1.00 28.86 149 THR A N 1
ATOM 1144 C CA . THR A 1 149 ? 12.166 3.728 -10.193 1.00 28.86 149 THR A CA 1
ATOM 1145 C C . THR A 1 149 ? 10.999 3.308 -9.300 1.00 28.86 149 THR A C 1
ATOM 1147 O O . THR A 1 149 ? 10.648 4.034 -8.373 1.00 28.86 149 THR A O 1
ATOM 1150 N N . ILE A 1 150 ? 10.386 2.160 -9.580 1.00 35.00 150 ILE A N 1
ATOM 1151 C CA . ILE A 1 150 ? 9.440 1.473 -8.693 1.00 35.00 150 ILE A CA 1
ATOM 1152 C C . ILE A 1 150 ? 10.035 0.102 -8.390 1.00 35.00 150 ILE A C 1
ATOM 1154 O O . ILE A 1 150 ? 9.994 -0.797 -9.219 1.00 35.00 150 ILE A O 1
ATOM 1158 N N . THR A 1 151 ? 10.587 -0.091 -7.200 1.00 25.61 151 THR A N 1
ATOM 1159 C CA . THR A 1 151 ? 11.028 -1.426 -6.782 1.00 25.61 151 THR A CA 1
ATOM 1160 C C . THR A 1 151 ? 9.811 -2.358 -6.725 1.00 25.61 151 THR A C 1
ATOM 1162 O O . THR A 1 151 ? 8.852 -2.075 -6.010 1.00 25.61 151 THR A O 1
ATOM 1165 N N . SER A 1 152 ? 9.825 -3.432 -7.519 1.00 26.19 152 SER A N 1
ATOM 1166 C CA . SER A 1 152 ? 8.820 -4.503 -7.499 1.00 26.19 152 SER A CA 1
ATOM 1167 C C . SER A 1 152 ? 9.471 -5.761 -6.939 1.00 26.19 152 SER A C 1
ATOM 1169 O O . SER A 1 152 ? 10.608 -6.061 -7.298 1.00 26.19 152 SER A O 1
ATOM 1171 N N . PHE A 1 153 ? 8.744 -6.478 -6.082 1.00 33.97 153 PHE A N 1
ATOM 1172 C CA . PHE A 1 153 ? 9.148 -7.756 -5.488 1.00 33.97 153 PHE A CA 1
ATOM 1173 C C . PHE A 1 153 ? 8.805 -8.941 -6.390 1.00 33.97 153 PHE A C 1
ATOM 1175 O O . PHE A 1 153 ? 7.764 -8.856 -7.087 1.00 33.97 153 PHE A O 1
#

Secondary structure (DSSP, 8-state):
--------------PPP---GGG--B--S---SS-BTTBPPBPEEEEEE----TT-GGG--EEEEESSPPPTTT--PPPPPPTTPPP-SSPEEEE--B-TT-PBPPPEEEE-SEEEEETTEEEEE-SS--S--S--SSS-----SS-EEEE--

pLDDT: mean 73.18, std 22.97, range [25.17, 96.81]

Radius of gyration: 20.61 Å; chains: 1; bounding box: 67×39×57 Å

Organism: Heligmosomoides polygyrus (NCBI:txid6339)

Foldseek 3Di:
DDDDDPDDDDDPPDDPPDPDQQVDWDAFQDQDLDRVPVDHTWGFPDKDFPPPDPVDCPRVDMDTHTPDDDDVVRHDDDDDADPPRDDDPFDKDWDFAADPVRRTRGIDMFTFPDWDDDPQKIWTHHPDPPPDDPCPDDDDDDDDDDTDIDRDD

Sequence (153 aa):
MSSQPLTAYMNSLYLPPLREASSFEVYLGNSCKIAKGCQKAYRVESVMSDLKDICRPEDDVAILELDEYVSSDEAVPICLPSEHQQLVDPLQSAGAGTDEELEFGYLQTLKYIGHEEDGKLVIVFSNRSSVCDVSVLPVYSLLSKLGKTITSF

InterPro domains:
  IPR009003 Peptidase S1, PA clan [SSF50494] (20-110)